Protein AF-A0A6F8ZH34-F1 (afdb_monomer_lite)

Secondary structure (DSSP, 8-state):
---S--TTT--S-EEE--SEEEEETTEEEEES-EEEETTT--EEE---HHHHHHHS-TT-----HHHHHHHHHHHHHHHHHTTS--

pLDDT: mean 80.5, std 12.07, range [45.53, 94.44]

Sequence (86 aa):
MWDGRCPVCGSGEVVDAGTLTVSGARMQVTVEHASLCTLCGHLELAIPQPALVRLYPPGVRYLTRALRDQLRQRRRLRRRYSGLAT

Organism: NCBI:txid2707344

Structure (mmCIF, N/CA/C/O backbone):
data_AF-A0A6F8ZH34-F1
#
_entry.id   AF-A0A6F8ZH34-F1
#
loop_
_atom_site.group_PDB
_atom_site.id
_atom_site.type_symbol
_atom_site.label_atom_id
_atom_site.label_alt_id
_atom_site.label_comp_id
_atom_site.label_asym_id
_atom_site.label_entity_id
_atom_site.label_seq_id
_atom_site.pdbx_PDB_ins_code
_atom_site.Cartn_x
_atom_site.Cartn_y
_atom_site.Cartn_z
_atom_site.occupancy
_atom_site.B_iso_or_equiv
_atom_site.auth_seq_id
_atom_site.auth_comp_id
_atom_site.auth_asym_id
_atom_site.auth_atom_id
_atom_site.pdbx_PDB_model_num
ATOM 1 N N . MET A 1 1 ? 17.367 -2.033 -0.961 1.00 45.53 1 MET A N 1
ATOM 2 C CA . MET A 1 1 ? 16.820 -2.342 -2.296 1.00 45.53 1 MET A CA 1
ATOM 3 C C . MET A 1 1 ? 16.373 -3.778 -2.243 1.00 45.53 1 MET A C 1
ATOM 5 O O . MET A 1 1 ? 17.189 -4.610 -1.885 1.00 45.53 1 MET A O 1
ATOM 9 N N . TRP A 1 2 ? 15.090 -4.049 -2.443 1.00 56.72 2 TRP A N 1
ATOM 10 C CA . TRP A 1 2 ? 14.619 -5.426 -2.545 1.00 56.72 2 TRP A CA 1
ATOM 11 C C . TRP A 1 2 ? 15.102 -6.005 -3.875 1.00 56.72 2 TRP A C 1
ATOM 13 O O . TRP A 1 2 ? 15.171 -5.265 -4.854 1.00 56.72 2 TRP A O 1
ATOM 23 N N . ASP A 1 3 ? 15.462 -7.286 -3.899 1.00 72.38 3 ASP A N 1
ATOM 24 C CA . ASP A 1 3 ? 16.185 -7.962 -4.992 1.00 72.38 3 ASP A CA 1
ATOM 25 C C . ASP A 1 3 ? 15.371 -8.139 -6.297 1.00 72.38 3 ASP A C 1
ATOM 27 O O . ASP A 1 3 ? 15.552 -9.112 -7.025 1.00 72.38 3 ASP A O 1
ATOM 31 N N . GLY A 1 4 ? 14.415 -7.248 -6.584 1.00 77.88 4 GLY A N 1
ATOM 32 C CA . GLY A 1 4 ? 13.515 -7.340 -7.737 1.00 77.88 4 GLY A CA 1
ATOM 33 C C . GLY A 1 4 ? 12.553 -8.530 -7.673 1.00 77.88 4 GLY A C 1
ATOM 34 O O . GLY A 1 4 ? 11.956 -8.892 -8.680 1.00 77.88 4 GLY A O 1
ATOM 35 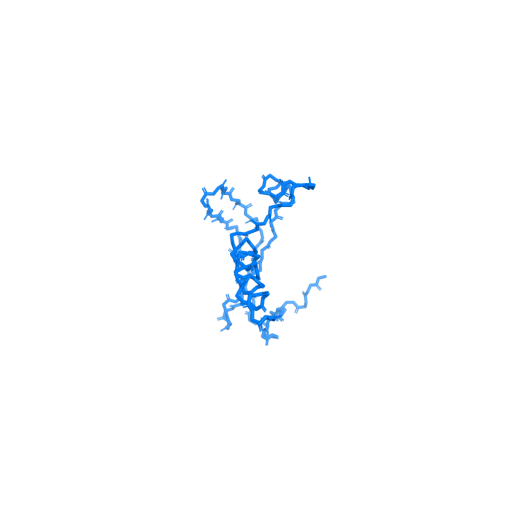N N . ARG A 1 5 ? 12.414 -9.164 -6.502 1.00 89.12 5 ARG A N 1
ATOM 36 C CA . ARG A 1 5 ? 11.562 -10.339 -6.293 1.00 89.12 5 ARG A CA 1
ATOM 37 C C . ARG A 1 5 ? 10.323 -9.997 -5.485 1.00 89.12 5 ARG A C 1
ATOM 39 O O . ARG A 1 5 ? 10.361 -9.169 -4.579 1.00 89.12 5 ARG A O 1
ATOM 46 N N . CYS A 1 6 ? 9.235 -10.697 -5.779 1.00 90.00 6 CYS A N 1
ATOM 47 C CA . CYS A 1 6 ? 7.984 -10.576 -5.052 1.00 90.00 6 CYS A CA 1
ATOM 48 C C . CYS A 1 6 ? 8.135 -11.101 -3.607 1.00 90.00 6 CYS A C 1
ATOM 50 O O . CYS A 1 6 ? 8.543 -12.254 -3.441 1.00 90.00 6 CYS A O 1
ATOM 52 N N . PRO A 1 7 ? 7.717 -10.350 -2.568 1.00 89.12 7 PRO A N 1
ATOM 53 C CA . PRO A 1 7 ? 7.757 -10.820 -1.173 1.00 89.12 7 PRO A CA 1
ATOM 54 C C . PRO A 1 7 ? 6.892 -12.042 -0.896 1.00 89.12 7 PRO A C 1
ATOM 56 O O . PRO A 1 7 ? 7.130 -12.764 0.067 1.00 89.12 7 PRO A O 1
ATOM 59 N N . VAL A 1 8 ? 5.825 -12.217 -1.678 1.00 92.06 8 VAL A N 1
ATOM 60 C CA . VAL A 1 8 ? 4.788 -13.209 -1.391 1.00 92.06 8 VAL A CA 1
ATOM 61 C C . VAL A 1 8 ? 5.125 -14.553 -2.019 1.00 92.06 8 VAL A C 1
ATOM 63 O O . VAL A 1 8 ? 5.021 -15.579 -1.357 1.00 92.06 8 VAL A O 1
ATOM 66 N N . CYS A 1 9 ? 5.515 -14.559 -3.296 1.00 92.44 9 CYS A N 1
ATOM 67 C CA . CYS A 1 9 ? 5.765 -15.795 -4.043 1.00 92.44 9 CYS A CA 1
ATOM 68 C C . CYS A 1 9 ? 7.240 -16.023 -4.407 1.00 92.44 9 CYS A C 1
ATOM 70 O O . CYS A 1 9 ? 7.572 -17.081 -4.929 1.00 92.44 9 CYS A O 1
ATOM 72 N N . GLY A 1 10 ? 8.126 -15.047 -4.177 1.00 91.50 10 GLY A N 1
ATOM 73 C CA . GLY A 1 10 ? 9.552 -15.140 -4.511 1.00 91.50 10 GLY A CA 1
ATOM 74 C C . GLY A 1 10 ? 9.888 -15.035 -6.004 1.00 91.50 10 GLY A C 1
ATOM 75 O O . GLY A 1 10 ? 11.066 -15.106 -6.359 1.00 91.50 10 GLY A O 1
ATOM 76 N N . SER A 1 11 ? 8.885 -14.858 -6.874 1.00 91.75 11 SER A N 1
ATOM 77 C CA . SER A 1 11 ? 9.079 -14.694 -8.320 1.00 91.75 11 SER A CA 1
ATOM 78 C C . SER A 1 11 ? 9.848 -13.414 -8.647 1.00 91.75 11 SER A C 1
ATOM 80 O O . SER A 1 11 ? 9.632 -12.386 -8.007 1.00 91.75 11 SER A O 1
ATOM 82 N N . GLY A 1 12 ? 10.714 -13.473 -9.662 1.00 91.44 12 GLY A N 1
ATOM 83 C CA . GLY A 1 12 ? 11.367 -12.299 -10.255 1.00 91.44 12 GLY A CA 1
ATOM 84 C C . GLY A 1 12 ? 10.500 -11.566 -11.283 1.00 91.44 12 GLY A C 1
ATOM 85 O O . GLY A 1 12 ? 10.922 -10.549 -11.820 1.00 91.44 12 GLY A O 1
ATOM 86 N N . GLU A 1 13 ? 9.296 -12.066 -11.572 1.00 91.81 13 GLU A N 1
ATOM 87 C CA . GLU A 1 13 ? 8.346 -11.416 -12.476 1.00 91.81 13 GLU A CA 1
ATOM 88 C C . GLU A 1 13 ? 7.612 -10.274 -11.759 1.00 91.81 13 GLU A C 1
ATOM 90 O O . GLU A 1 13 ? 6.431 -10.368 -11.403 1.00 91.81 13 GLU A O 1
ATOM 95 N N . VAL A 1 14 ? 8.356 -9.209 -11.478 1.00 92.94 14 VAL A N 1
ATOM 96 C CA . VAL A 1 14 ? 7.853 -7.974 -10.881 1.00 92.94 14 VAL A CA 1
ATOM 97 C C . VAL A 1 14 ? 8.063 -6.844 -11.876 1.00 92.94 14 VAL A C 1
ATOM 99 O O . VAL A 1 14 ? 9.179 -6.610 -12.335 1.00 92.94 14 VAL A O 1
ATOM 102 N N . VAL A 1 15 ? 6.983 -6.146 -12.211 1.00 92.94 15 VAL A N 1
ATOM 103 C CA . VAL A 1 15 ? 6.998 -4.999 -13.121 1.00 92.94 15 VAL A CA 1
ATOM 104 C C . VAL A 1 15 ? 6.724 -3.713 -12.355 1.00 92.94 15 VAL A C 1
ATOM 106 O O . VAL A 1 15 ? 5.969 -3.711 -11.380 1.00 92.94 15 VAL A O 1
ATOM 109 N N . ASP A 1 16 ? 7.332 -2.615 -12.801 1.00 91.44 16 ASP A N 1
ATOM 110 C CA . ASP A 1 16 ? 6.965 -1.279 -12.338 1.00 91.44 16 ASP A CA 1
ATOM 111 C C . ASP A 1 16 ? 5.591 -0.924 -12.919 1.00 91.44 16 ASP A C 1
ATOM 113 O O . ASP A 1 16 ? 5.386 -0.935 -14.135 1.00 91.44 16 ASP A O 1
ATOM 117 N N . ALA A 1 17 ? 4.631 -0.668 -12.037 1.00 87.69 17 ALA A N 1
ATOM 118 C CA . ALA A 1 17 ? 3.281 -0.255 -12.391 1.00 87.69 17 ALA A CA 1
ATOM 119 C C . ALA A 1 17 ? 3.186 1.265 -12.617 1.00 87.69 17 ALA A C 1
ATOM 121 O O . ALA A 1 17 ? 2.135 1.756 -13.034 1.00 87.69 17 ALA A O 1
ATOM 122 N N . GLY A 1 18 ? 4.267 2.008 -12.361 1.00 87.75 18 GLY A N 1
ATOM 123 C CA . GLY A 1 18 ? 4.331 3.453 -12.508 1.00 87.75 18 GLY A CA 1
ATOM 124 C C . GLY A 1 18 ? 3.443 4.181 -11.502 1.00 87.75 18 GLY A C 1
ATOM 125 O O . GLY A 1 18 ? 3.213 3.726 -10.378 1.00 87.75 18 GLY A O 1
ATOM 126 N N . THR A 1 19 ? 2.939 5.345 -11.912 1.00 89.94 19 THR A N 1
ATOM 127 C CA . THR A 1 19 ? 2.091 6.173 -11.056 1.00 89.94 19 THR A CA 1
ATOM 128 C C . THR A 1 19 ? 0.671 5.621 -10.990 1.00 89.94 19 THR A C 1
ATOM 130 O O . THR A 1 19 ? -0.022 5.526 -12.003 1.00 89.94 19 THR A O 1
ATOM 133 N N . LEU A 1 20 ? 0.206 5.320 -9.779 1.00 89.56 20 LEU A N 1
ATOM 134 C CA . LEU A 1 20 ? -1.138 4.813 -9.519 1.00 89.56 20 LEU A CA 1
ATOM 135 C C . LEU A 1 20 ? -1.937 5.789 -8.663 1.00 89.56 20 LEU A C 1
ATOM 137 O O . LEU A 1 20 ? -1.425 6.393 -7.722 1.00 89.56 20 LEU A O 1
ATOM 141 N N . THR A 1 21 ? -3.233 5.895 -8.938 1.00 89.12 21 THR A N 1
ATOM 142 C CA . THR A 1 21 ? -4.166 6.626 -8.079 1.00 89.12 21 THR A CA 1
ATOM 143 C C . THR A 1 21 ? -5.070 5.644 -7.346 1.00 89.12 21 THR A C 1
ATOM 145 O O . THR A 1 21 ? -5.936 5.006 -7.939 1.00 89.12 21 THR A O 1
ATOM 148 N N . VAL A 1 22 ? -4.875 5.527 -6.034 1.00 85.00 22 VAL A N 1
ATOM 149 C CA . VAL A 1 22 ? -5.674 4.674 -5.153 1.00 85.00 22 VAL A CA 1
ATOM 150 C C . VAL A 1 22 ? -6.826 5.495 -4.583 1.00 85.00 22 VAL A C 1
ATOM 152 O O . VAL A 1 22 ? -6.624 6.393 -3.764 1.00 85.00 22 VAL A O 1
ATOM 155 N N . SER A 1 23 ? -8.047 5.172 -5.003 1.00 87.19 23 SER A N 1
ATOM 156 C CA . SER A 1 23 ? -9.270 5.838 -4.549 1.00 87.19 23 SER A CA 1
ATOM 157 C C . SER A 1 23 ? -9.982 4.999 -3.490 1.00 87.19 23 SER A C 1
ATOM 159 O O . SER A 1 23 ? -10.470 3.906 -3.766 1.00 87.19 23 SER A O 1
ATOM 161 N N . GLY A 1 24 ? -10.065 5.518 -2.267 1.00 82.75 24 GLY A N 1
ATOM 162 C CA . GLY A 1 24 ? -10.858 4.952 -1.179 1.00 82.75 24 GLY A CA 1
ATOM 163 C C . GLY A 1 24 ? -12.022 5.862 -0.788 1.00 82.75 24 G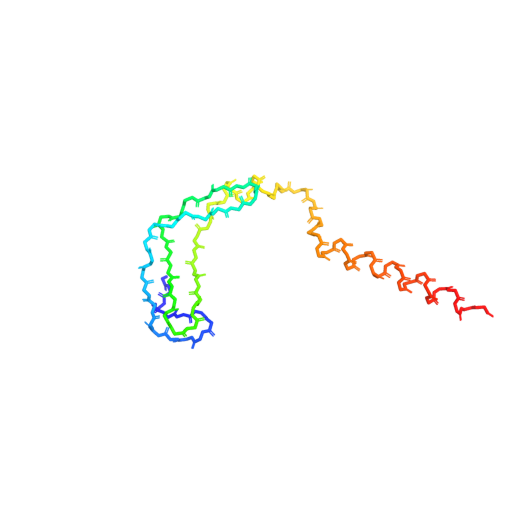LY A C 1
ATOM 164 O O . GLY A 1 24 ? -12.029 7.055 -1.071 1.00 82.75 24 GLY A O 1
ATOM 165 N N . ALA A 1 25 ? -12.988 5.324 -0.038 1.00 80.88 25 ALA A N 1
ATOM 166 C CA . ALA A 1 25 ? -14.189 6.060 0.385 1.00 80.88 25 ALA A CA 1
ATOM 167 C C . ALA A 1 25 ? -13.917 7.330 1.221 1.00 80.88 25 ALA A C 1
ATOM 169 O O . ALA A 1 25 ? -14.811 8.146 1.413 1.00 80.88 25 ALA A O 1
ATOM 170 N N . ARG A 1 26 ? -12.712 7.466 1.786 1.00 80.94 26 ARG A N 1
ATOM 171 C CA . ARG A 1 26 ? -12.327 8.580 2.669 1.00 80.94 26 ARG A CA 1
ATOM 172 C C . ARG A 1 26 ? -11.158 9.407 2.150 1.00 80.94 26 ARG A C 1
ATOM 174 O O . ARG A 1 26 ? -10.869 10.443 2.736 1.00 80.94 26 ARG A O 1
ATOM 181 N N . MET A 1 27 ? -10.449 8.928 1.131 1.00 83.25 27 MET A N 1
ATOM 182 C CA . MET A 1 27 ? -9.244 9.577 0.626 1.00 83.25 27 MET A CA 1
ATOM 183 C C . MET A 1 27 ? -8.859 8.999 -0.730 1.00 83.25 27 MET A C 1
ATOM 185 O O . MET A 1 27 ? -9.015 7.802 -0.965 1.00 83.25 27 MET A O 1
ATOM 189 N N . GLN A 1 28 ? -8.289 9.855 -1.568 1.00 88.69 28 GLN A N 1
ATOM 190 C CA . GLN A 1 28 ? -7.605 9.488 -2.797 1.00 88.69 28 GLN A CA 1
ATOM 191 C C . GLN A 1 28 ? -6.112 9.772 -2.620 1.00 88.69 28 GLN A C 1
ATOM 193 O O . GLN A 1 28 ? -5.744 10.824 -2.093 1.00 88.69 28 GLN A O 1
ATOM 198 N N . VAL A 1 29 ? -5.264 8.824 -3.009 1.00 88.12 29 VAL A N 1
ATOM 199 C CA . VAL A 1 29 ? -3.806 8.935 -2.902 1.00 88.12 29 VAL A CA 1
ATOM 200 C C . VAL A 1 29 ? -3.187 8.634 -4.247 1.00 88.12 29 VAL A C 1
ATOM 202 O O . VAL A 1 29 ? -3.435 7.574 -4.815 1.00 88.12 29 VAL A O 1
ATOM 205 N N . THR A 1 30 ? -2.350 9.545 -4.723 1.00 89.50 30 THR A N 1
ATOM 206 C CA . THR A 1 30 ? -1.469 9.284 -5.858 1.00 89.50 30 THR A CA 1
ATOM 207 C C . THR A 1 30 ? -0.151 8.744 -5.327 1.00 89.50 30 THR A C 1
ATOM 209 O O . THR A 1 30 ? 0.448 9.338 -4.430 1.00 89.50 30 THR A O 1
ATOM 212 N N . VAL A 1 31 ? 0.265 7.597 -5.848 1.00 88.94 31 VAL A N 1
ATOM 213 C CA . VAL A 1 31 ? 1.520 6.932 -5.515 1.00 88.94 31 VAL A CA 1
ATOM 214 C C . VAL A 1 31 ? 2.388 6.950 -6.760 1.00 88.94 31 VAL A C 1
ATOM 216 O O . VAL A 1 31 ? 1.961 6.466 -7.802 1.00 88.94 31 VAL A O 1
ATOM 219 N N . GLU A 1 32 ? 3.581 7.531 -6.660 1.00 85.81 32 GLU A N 1
ATOM 220 C CA . GLU A 1 32 ? 4.481 7.727 -7.806 1.00 85.81 32 GLU A CA 1
ATOM 221 C C . GLU A 1 32 ? 5.180 6.435 -8.238 1.00 85.81 32 GLU A C 1
ATOM 223 O O . GLU A 1 32 ? 5.442 6.257 -9.426 1.00 85.81 32 GLU A O 1
ATOM 228 N N . HIS A 1 33 ? 5.416 5.525 -7.287 1.00 85.94 33 HIS A N 1
ATOM 229 C CA . HIS A 1 33 ? 6.087 4.248 -7.511 1.00 85.94 33 HIS A CA 1
ATOM 230 C C . HIS A 1 33 ? 5.285 3.091 -6.915 1.00 85.94 33 HIS A C 1
ATOM 232 O O . HIS A 1 33 ? 5.028 3.050 -5.706 1.00 85.94 33 HIS A O 1
ATOM 238 N N . ALA A 1 34 ? 4.923 2.135 -7.763 1.00 90.12 34 ALA A N 1
ATOM 239 C CA . ALA A 1 34 ? 4.263 0.900 -7.371 1.00 90.12 34 ALA A CA 1
ATOM 240 C C . ALA A 1 34 ? 4.833 -0.266 -8.178 1.00 90.12 34 ALA A C 1
ATOM 242 O O . ALA A 1 34 ? 5.159 -0.110 -9.348 1.00 90.12 34 ALA A O 1
ATOM 243 N N . SER A 1 35 ? 4.927 -1.443 -7.574 1.00 91.50 35 SER A N 1
ATOM 244 C CA . SER A 1 35 ? 5.394 -2.655 -8.239 1.00 91.50 35 SER A CA 1
ATOM 245 C C . SER A 1 35 ? 4.324 -3.738 -8.182 1.00 91.50 35 SER A C 1
ATOM 247 O O . SER A 1 35 ? 3.651 -3.931 -7.168 1.00 91.50 35 SER A O 1
ATOM 249 N N . LEU A 1 36 ? 4.137 -4.445 -9.293 1.00 93.00 36 LEU A N 1
ATOM 250 C CA . LEU A 1 36 ? 3.152 -5.512 -9.429 1.00 93.00 36 LEU A CA 1
ATOM 251 C C . LEU A 1 36 ? 3.859 -6.811 -9.802 1.00 93.00 36 LEU A C 1
ATOM 253 O O . LEU A 1 36 ? 4.575 -6.878 -10.798 1.00 93.00 36 LEU A O 1
ATOM 257 N N . CYS A 1 37 ? 3.616 -7.870 -9.040 1.00 94.44 37 CYS A N 1
ATOM 258 C CA . CYS A 1 37 ? 4.001 -9.210 -9.454 1.00 94.44 37 CYS A CA 1
ATOM 259 C C . CYS A 1 37 ? 2.985 -9.758 -10.460 1.00 94.44 37 CYS A C 1
ATOM 261 O O . CYS A 1 37 ? 1.814 -9.934 -10.118 1.00 94.44 37 CYS A O 1
ATOM 263 N N . THR A 1 38 ? 3.427 -10.078 -11.674 1.00 93.75 38 THR A N 1
ATOM 264 C CA . THR A 1 38 ? 2.551 -10.607 -12.735 1.00 93.75 38 THR A CA 1
ATOM 265 C C . THR A 1 38 ? 2.128 -12.053 -12.487 1.00 93.75 38 THR A C 1
ATOM 267 O O . THR A 1 38 ? 1.101 -12.477 -13.008 1.00 93.75 38 THR A O 1
ATOM 270 N N . LEU A 1 39 ? 2.871 -12.792 -11.655 1.00 93.75 39 LEU A N 1
ATOM 271 C CA . LEU A 1 39 ? 2.579 -14.190 -11.335 1.00 93.75 39 LEU A CA 1
ATOM 272 C C . LEU A 1 39 ? 1.437 -14.334 -10.314 1.00 93.75 39 LEU A C 1
ATOM 274 O O . LEU A 1 39 ? 0.472 -15.053 -10.550 1.00 93.75 39 LEU A O 1
ATOM 278 N N . CYS A 1 40 ? 1.555 -13.680 -9.152 1.00 93.81 40 CYS A N 1
ATOM 279 C CA . CYS A 1 40 ? 0.592 -13.827 -8.052 1.00 93.81 40 CYS A CA 1
ATOM 280 C C . CYS A 1 40 ? -0.329 -12.615 -7.857 1.00 93.81 40 CYS A C 1
ATOM 282 O O . CYS A 1 40 ? -1.190 -12.642 -6.978 1.00 93.81 40 CYS A O 1
ATOM 284 N N . GLY A 1 41 ? -0.138 -11.543 -8.631 1.00 92.06 41 GLY A N 1
ATOM 285 C CA . GLY A 1 41 ? -0.932 -10.317 -8.532 1.00 92.06 41 GLY A CA 1
ATOM 286 C C . GLY A 1 41 ? -0.637 -9.473 -7.291 1.00 92.06 41 GLY A C 1
ATOM 287 O O . GLY A 1 41 ? -1.431 -8.600 -6.944 1.00 92.06 41 GLY A O 1
ATOM 288 N N . HIS A 1 42 ? 0.471 -9.724 -6.588 1.00 93.81 42 HIS A N 1
ATOM 289 C CA . HIS A 1 42 ? 0.845 -8.909 -5.437 1.00 93.81 42 HIS A CA 1
ATOM 290 C C . HIS A 1 42 ? 1.236 -7.498 -5.882 1.00 93.81 42 HIS A C 1
ATOM 292 O O . HIS A 1 42 ? 2.182 -7.342 -6.651 1.00 93.81 42 HIS A O 1
ATOM 298 N N . LEU A 1 43 ? 0.522 -6.496 -5.369 1.00 91.44 43 LEU A N 1
ATOM 299 C CA . LEU A 1 43 ? 0.799 -5.082 -5.590 1.00 91.44 43 LEU A CA 1
ATOM 300 C C . LEU A 1 43 ? 1.453 -4.489 -4.341 1.00 91.44 43 LEU A C 1
ATOM 302 O O . LEU A 1 43 ? 0.850 -4.473 -3.265 1.00 91.44 43 LEU A O 1
ATOM 306 N N . GLU A 1 44 ? 2.657 -3.967 -4.508 1.00 89.75 44 GLU A N 1
ATOM 307 C CA . GLU A 1 44 ? 3.397 -3.242 -3.487 1.00 89.75 44 GLU A CA 1
ATOM 308 C C . GLU A 1 44 ? 3.444 -1.756 -3.861 1.00 89.75 44 GLU A C 1
ATOM 310 O O . GLU A 1 44 ? 3.705 -1.378 -5.002 1.00 89.75 44 GLU A O 1
ATOM 315 N N . LEU A 1 45 ? 3.118 -0.892 -2.903 1.00 89.75 45 LEU A N 1
ATOM 316 C CA . LEU A 1 45 ? 3.039 0.552 -3.107 1.00 89.75 45 LEU A CA 1
ATOM 317 C C . LEU A 1 45 ? 3.377 1.284 -1.809 1.00 89.75 45 LEU A C 1
ATOM 319 O O . LEU A 1 45 ? 3.046 0.820 -0.714 1.00 89.75 45 LEU A O 1
ATOM 323 N N . ALA A 1 46 ? 4.012 2.448 -1.924 1.00 85.50 46 ALA A N 1
ATOM 324 C CA . ALA A 1 46 ? 4.368 3.279 -0.780 1.00 85.50 46 ALA A CA 1
ATOM 325 C C . ALA A 1 46 ? 3.299 4.355 -0.542 1.00 85.50 46 ALA A C 1
ATOM 327 O O . ALA A 1 46 ? 3.162 5.303 -1.311 1.00 85.50 46 ALA A O 1
ATOM 328 N N . ILE A 1 47 ? 2.535 4.239 0.547 1.00 83.56 47 ILE A N 1
ATOM 329 C CA . ILE A 1 47 ? 1.564 5.277 0.919 1.00 83.56 47 ILE A CA 1
ATOM 330 C C . ILE A 1 47 ? 2.290 6.393 1.688 1.00 83.56 47 ILE A C 1
ATOM 332 O O . ILE A 1 47 ? 2.948 6.093 2.689 1.00 83.56 47 ILE A O 1
ATOM 336 N N . PRO A 1 48 ? 2.130 7.679 1.314 1.00 82.88 48 PRO A N 1
ATOM 337 C CA . PRO A 1 48 ? 2.726 8.782 2.055 1.00 82.88 48 PRO A CA 1
ATOM 338 C C . PRO A 1 48 ? 2.259 8.786 3.514 1.00 82.88 48 PRO A C 1
ATOM 340 O O . PRO A 1 48 ? 1.057 8.802 3.804 1.00 82.88 48 PRO A O 1
ATOM 343 N N . GLN A 1 49 ? 3.209 8.835 4.449 1.00 81.88 49 GLN A N 1
ATOM 344 C CA . GLN A 1 49 ? 2.921 8.847 5.886 1.00 81.88 49 GLN A CA 1
ATOM 345 C C . GLN A 1 49 ? 1.924 9.946 6.317 1.00 81.88 49 GLN A C 1
ATOM 347 O O . GLN A 1 49 ? 1.036 9.639 7.117 1.00 81.88 49 GLN A O 1
ATOM 352 N N . PRO A 1 50 ? 1.959 11.187 5.780 1.00 82.62 50 PRO A N 1
ATOM 353 C CA . PRO A 1 50 ? 0.958 12.206 6.113 1.00 82.62 50 PRO A CA 1
ATOM 354 C C . PRO A 1 50 ? -0.473 11.785 5.759 1.00 82.62 50 PRO A C 1
ATOM 356 O O . PRO A 1 50 ? -1.422 12.122 6.466 1.00 82.62 50 PRO A O 1
ATOM 359 N N . ALA A 1 51 ? -0.631 11.018 4.680 1.00 81.62 51 ALA A N 1
ATOM 360 C CA . ALA A 1 51 ? -1.917 10.507 4.234 1.00 81.62 51 ALA A CA 1
ATOM 361 C C . ALA A 1 51 ? -2.445 9.438 5.211 1.00 81.62 51 ALA A C 1
ATOM 363 O O . ALA A 1 51 ? -3.611 9.473 5.610 1.00 81.62 51 ALA A O 1
ATOM 364 N N . LEU A 1 52 ? -1.566 8.548 5.691 1.00 78.12 52 LEU A N 1
ATOM 365 C CA . LEU A 1 52 ? -1.901 7.572 6.734 1.00 78.12 52 LEU A CA 1
ATOM 366 C C . LEU A 1 52 ? -2.282 8.241 8.055 1.00 78.12 52 LEU A C 1
ATOM 368 O O . LEU A 1 52 ? -3.280 7.854 8.653 1.00 78.12 52 LEU A O 1
ATOM 372 N N . VAL A 1 53 ? -1.543 9.266 8.488 1.00 81.38 53 VAL A N 1
ATOM 373 C CA . VAL A 1 53 ? -1.841 10.013 9.723 1.00 81.38 53 VAL A CA 1
ATOM 374 C C . VAL A 1 53 ? -3.192 10.722 9.639 1.00 81.38 53 VAL A C 1
ATOM 376 O O . VAL A 1 53 ? -3.917 10.764 10.625 1.00 81.38 53 VAL A O 1
ATOM 379 N N . ARG A 1 54 ? -3.582 11.243 8.471 1.00 79.25 54 ARG A N 1
ATOM 380 C CA . ARG A 1 54 ? -4.923 11.826 8.282 1.00 79.25 54 ARG A CA 1
ATOM 381 C C . ARG A 1 54 ? -6.036 10.785 8.404 1.00 79.25 54 ARG A C 1
ATOM 383 O O . ARG A 1 54 ? -7.080 11.079 8.978 1.00 79.25 54 ARG A O 1
ATOM 390 N N . LEU A 1 55 ? -5.823 9.574 7.886 1.00 76.56 55 LEU A N 1
ATOM 391 C CA . LEU A 1 55 ? -6.792 8.477 8.000 1.00 76.56 55 LEU A CA 1
ATOM 392 C C . LEU A 1 55 ? -6.824 7.849 9.401 1.00 76.56 55 LEU A C 1
ATOM 394 O O . LEU A 1 55 ? -7.885 7.411 9.855 1.00 76.56 55 LEU A O 1
ATOM 398 N N . TYR A 1 56 ? -5.671 7.798 10.064 1.00 74.62 56 TYR A N 1
ATOM 399 C CA . TYR A 1 56 ? -5.442 7.126 11.338 1.00 74.62 56 TYR A CA 1
ATOM 400 C C . TYR A 1 56 ? -4.553 7.988 12.246 1.00 74.62 56 TYR A C 1
ATOM 402 O O . TYR A 1 56 ? -3.382 7.657 12.455 1.00 74.62 56 TYR A O 1
ATOM 410 N N . PRO A 1 57 ? -5.075 9.103 12.790 1.00 72.88 57 PRO A N 1
ATOM 411 C CA . PRO A 1 57 ? -4.282 9.971 13.643 1.00 72.88 57 PRO A CA 1
ATOM 412 C C . PRO A 1 57 ? -3.726 9.213 14.859 1.00 72.88 57 PRO A C 1
ATOM 414 O O . PRO A 1 57 ? -4.455 8.445 15.503 1.00 72.88 57 PRO A O 1
ATOM 417 N N . PRO A 1 58 ? -2.437 9.415 15.188 1.00 65.12 58 PRO A N 1
ATOM 418 C CA . PRO A 1 58 ? -1.810 8.783 16.338 1.00 65.12 58 PRO A CA 1
ATOM 419 C C . PRO A 1 58 ? -2.537 9.192 17.624 1.00 65.12 58 PRO A C 1
ATOM 421 O O . PRO A 1 58 ? -3.011 10.316 17.764 1.00 65.12 58 PRO A O 1
ATOM 424 N N . GLY A 1 59 ? -2.665 8.257 18.564 1.00 63.06 59 GLY A N 1
ATOM 425 C CA . GLY A 1 59 ? -3.399 8.471 19.818 1.00 63.06 59 GLY A CA 1
ATOM 426 C C . GLY A 1 59 ? -4.904 8.205 19.729 1.00 63.06 59 GLY A C 1
ATOM 427 O O . GLY A 1 59 ? -5.534 7.948 20.756 1.00 63.06 59 GLY A O 1
ATOM 428 N N . VAL A 1 60 ? -5.486 8.132 18.527 1.00 58.78 60 VAL A N 1
ATOM 429 C CA . VAL A 1 60 ? -6.862 7.662 18.361 1.00 58.78 60 VAL A CA 1
ATOM 430 C C . VAL A 1 60 ? -6.839 6.159 18.109 1.00 58.78 60 VAL A C 1
ATOM 432 O O . VAL A 1 60 ? -6.510 5.687 17.022 1.00 58.78 60 VAL A O 1
ATOM 435 N N . ARG A 1 61 ? -7.215 5.370 19.124 1.00 60.59 61 ARG A N 1
ATOM 436 C CA . ARG A 1 61 ? -7.483 3.932 18.956 1.00 60.59 61 ARG A CA 1
ATOM 437 C C . ARG A 1 61 ? -8.744 3.759 18.110 1.00 60.59 61 ARG A C 1
ATOM 439 O O . ARG A 1 61 ? -9.820 3.468 18.633 1.00 60.59 61 ARG A O 1
ATOM 446 N N . TYR A 1 62 ? -8.631 3.925 16.794 1.00 58.66 62 TYR A N 1
ATOM 447 C CA . TYR A 1 62 ? -9.676 3.484 15.887 1.00 58.66 62 TYR A CA 1
ATOM 448 C C . TYR A 1 62 ? -9.727 1.968 15.968 1.00 58.66 62 TYR A C 1
ATOM 450 O O . TYR A 1 62 ? -8.951 1.255 15.338 1.00 58.66 62 TYR A O 1
ATOM 458 N N . LEU A 1 63 ? -10.677 1.461 16.750 1.00 60.28 63 LEU A N 1
ATOM 459 C CA . LEU A 1 63 ? -11.138 0.103 16.553 1.00 60.28 63 LEU A CA 1
ATOM 460 C C . LEU A 1 63 ? -11.657 0.053 15.116 1.00 60.28 63 LEU A C 1
ATOM 462 O O . LEU A 1 63 ? -12.732 0.604 14.812 1.00 60.28 63 LEU A O 1
ATOM 466 N N . THR A 1 64 ? -10.878 -0.577 14.233 1.00 68.44 64 THR A N 1
ATOM 467 C CA . THR A 1 64 ? -11.347 -0.964 12.903 1.00 68.44 64 THR A CA 1
ATOM 468 C C . THR A 1 64 ? -12.689 -1.666 13.075 1.00 68.44 64 THR A C 1
ATOM 470 O O . THR A 1 64 ? -12.970 -2.241 14.131 1.00 68.44 64 THR A O 1
ATOM 473 N N . ARG A 1 65 ? -13.571 -1.580 12.077 1.00 70.25 65 ARG A N 1
ATOM 474 C CA . ARG A 1 65 ? -14.912 -2.176 12.186 1.00 70.25 65 ARG A CA 1
ATOM 475 C C . ARG A 1 65 ? -14.817 -3.656 12.597 1.00 70.25 65 ARG A C 1
ATOM 477 O O . ARG A 1 65 ? -15.452 -4.047 13.568 1.00 70.25 65 ARG A O 1
ATOM 484 N N . ALA A 1 66 ? -13.868 -4.379 11.996 1.00 71.75 66 ALA A N 1
ATOM 485 C CA . ALA A 1 66 ? -13.501 -5.749 12.348 1.00 71.75 66 ALA A CA 1
ATOM 486 C C . ALA A 1 66 ? -13.107 -5.929 13.828 1.00 71.75 66 ALA A C 1
ATOM 488 O O . ALA A 1 66 ? -13.653 -6.794 14.512 1.00 71.75 66 ALA A O 1
ATOM 489 N N . LEU A 1 67 ? -12.212 -5.090 14.363 1.00 69.12 67 LEU A N 1
ATOM 490 C CA . LEU A 1 67 ? -11.789 -5.176 15.765 1.00 69.12 67 LEU A CA 1
ATOM 491 C C . LEU A 1 67 ? -12.940 -4.824 16.728 1.00 69.12 67 LEU A C 1
ATOM 493 O O . LEU A 1 67 ? -13.092 -5.429 17.791 1.00 69.12 67 LEU A O 1
ATOM 497 N N . ARG A 1 68 ? -13.800 -3.873 16.340 1.00 79.69 68 ARG A N 1
ATOM 498 C CA . ARG A 1 68 ? -15.032 -3.513 17.061 1.00 79.69 68 ARG A CA 1
ATOM 499 C C . ARG A 1 68 ? -15.993 -4.699 17.142 1.00 79.69 68 ARG A C 1
ATOM 501 O O . ARG A 1 68 ? -16.546 -4.962 18.211 1.00 79.69 68 ARG A O 1
ATOM 508 N N . ASP A 1 69 ? -16.163 -5.416 16.040 1.00 81.25 69 ASP A N 1
ATOM 509 C CA . ASP A 1 69 ? -17.058 -6.566 15.946 1.00 81.25 69 ASP A CA 1
ATOM 510 C C . ASP A 1 69 ? -16.515 -7.773 16.719 1.00 81.25 69 ASP A C 1
ATOM 512 O O . ASP A 1 69 ? -17.262 -8.381 17.489 1.00 81.25 69 ASP A O 1
ATOM 516 N N . GLN A 1 70 ? -15.205 -8.033 16.661 1.00 77.88 70 GLN A N 1
ATOM 517 C CA . GLN A 1 70 ? -14.550 -9.037 17.508 1.00 77.88 70 GLN A CA 1
ATOM 518 C C . GLN A 1 70 ? -14.720 -8.733 19.002 1.00 77.88 70 GLN A C 1
ATOM 520 O O . GLN A 1 70 ? -15.065 -9.618 19.789 1.00 77.88 70 GLN A O 1
ATOM 525 N N . LEU A 1 71 ? -14.529 -7.477 19.423 1.00 82.56 71 LEU A N 1
ATOM 526 C CA . LEU A 1 71 ? -14.732 -7.082 20.821 1.00 82.56 71 LEU A CA 1
ATOM 527 C C . LEU A 1 71 ? -16.198 -7.231 21.250 1.00 82.56 71 LEU A C 1
ATOM 529 O O . LEU A 1 71 ? -16.467 -7.677 22.369 1.00 82.56 71 LEU A O 1
ATOM 533 N N . ARG A 1 72 ? -17.155 -6.911 20.370 1.00 84.75 72 ARG A N 1
ATOM 534 C CA . ARG A 1 72 ? -18.590 -7.138 20.611 1.00 84.75 72 ARG A CA 1
ATOM 535 C C . ARG A 1 72 ? -18.910 -8.627 20.738 1.00 84.75 72 ARG A C 1
ATOM 537 O O . ARG A 1 72 ? -19.605 -9.001 21.681 1.00 84.75 72 ARG A O 1
ATOM 544 N N . GLN A 1 73 ? -18.381 -9.476 19.857 1.00 85.62 73 GLN A N 1
ATOM 545 C CA . GLN A 1 73 ? -18.534 -10.932 19.938 1.00 85.62 73 GLN A CA 1
ATOM 546 C C . GLN A 1 73 ? -17.943 -11.491 21.233 1.00 85.62 73 GLN A C 1
ATOM 548 O O . GLN A 1 73 ? -18.638 -12.211 21.946 1.00 85.62 73 GLN A O 1
ATOM 553 N N . ARG A 1 74 ? -16.721 -11.098 21.613 1.00 83.12 74 ARG A N 1
ATOM 554 C CA . ARG A 1 74 ? -16.104 -11.529 22.882 1.00 83.12 74 ARG A CA 1
ATOM 555 C C . ARG A 1 74 ? -16.936 -11.120 24.096 1.00 83.12 74 ARG A C 1
ATOM 557 O O . ARG A 1 74 ? -17.113 -11.925 25.004 1.00 83.12 74 ARG A O 1
ATOM 564 N N . ARG A 1 75 ? -17.496 -9.903 24.110 1.00 83.56 75 ARG A N 1
ATOM 565 C CA . ARG A 1 75 ? -18.414 -9.458 25.178 1.00 83.56 75 ARG A CA 1
ATOM 566 C C . ARG A 1 75 ? -19.700 -10.289 25.218 1.00 83.56 75 ARG A C 1
ATOM 568 O O . ARG A 1 75 ? -20.143 -10.639 26.307 1.00 83.56 75 ARG A O 1
ATOM 575 N N . ARG A 1 76 ? -20.283 -10.629 24.061 1.00 83.00 76 ARG A N 1
ATOM 576 C CA . ARG A 1 76 ? -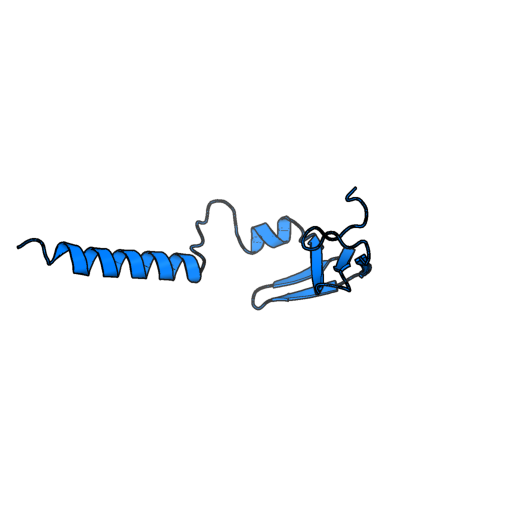21.473 -11.499 23.969 1.00 83.00 76 ARG A CA 1
ATOM 577 C C . ARG A 1 76 ? -21.189 -12.913 24.477 1.00 83.00 76 ARG A C 1
ATOM 579 O O . ARG A 1 76 ? -21.981 -13.437 25.250 1.00 83.00 76 ARG A O 1
ATOM 586 N N . LEU A 1 77 ? -20.056 -13.496 24.086 1.00 82.06 77 LEU A N 1
ATOM 587 C CA . LEU A 1 77 ? -19.634 -14.820 24.545 1.00 82.06 77 LEU A CA 1
ATOM 588 C C . LEU A 1 77 ? -19.396 -14.830 26.055 1.00 82.06 77 LEU A C 1
ATOM 590 O O .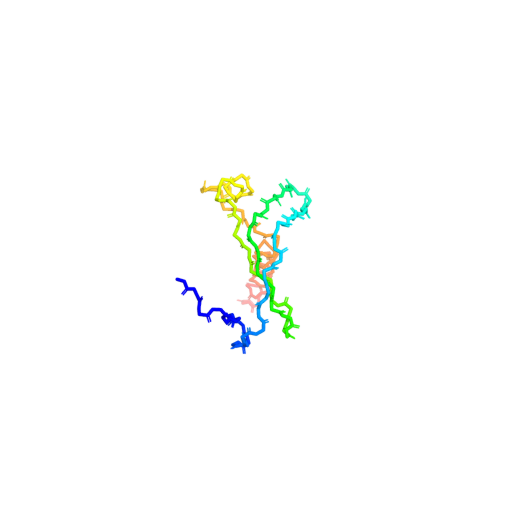 LEU A 1 77 ? -19.948 -15.682 26.739 1.00 82.06 77 LEU A O 1
ATOM 594 N N . ARG A 1 78 ? -18.675 -13.839 26.599 1.00 78.88 78 ARG A N 1
ATOM 595 C CA . ARG A 1 78 ? -18.479 -13.720 28.053 1.00 78.88 78 ARG A CA 1
ATOM 596 C C . ARG A 1 78 ? -19.800 -13.665 28.811 1.00 78.88 78 ARG A C 1
ATOM 598 O O . ARG A 1 78 ? -19.935 -14.397 29.774 1.00 78.88 78 ARG A O 1
A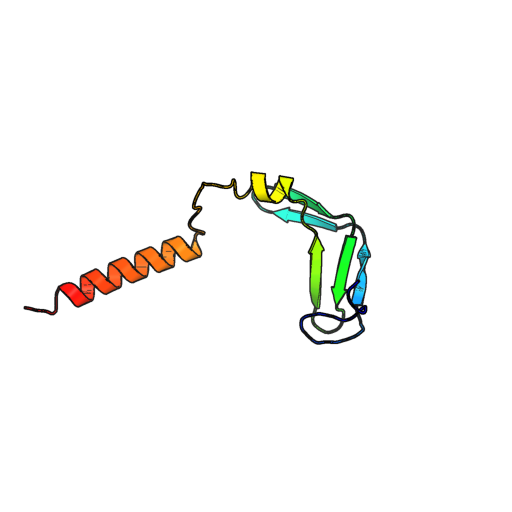TOM 605 N N . ARG A 1 79 ? -20.776 -12.876 28.343 1.00 76.56 79 ARG A N 1
ATOM 606 C CA . ARG A 1 79 ? -22.113 -12.809 28.962 1.00 76.56 79 ARG A CA 1
ATOM 607 C C . ARG A 1 79 ? -22.867 -14.140 28.921 1.00 76.56 79 ARG A C 1
ATOM 609 O O . ARG A 1 79 ? -23.581 -14.443 29.866 1.00 76.56 79 ARG A O 1
ATOM 616 N N . ARG A 1 80 ? -22.720 -14.923 27.846 1.00 72.38 80 ARG A N 1
ATOM 617 C CA . ARG A 1 80 ? -23.331 -16.260 27.748 1.00 72.38 80 ARG A CA 1
ATOM 618 C C . ARG A 1 80 ? -22.694 -17.255 28.715 1.00 72.38 80 ARG A C 1
ATOM 620 O O . ARG A 1 80 ? -23.418 -17.988 29.369 1.00 72.38 80 ARG A O 1
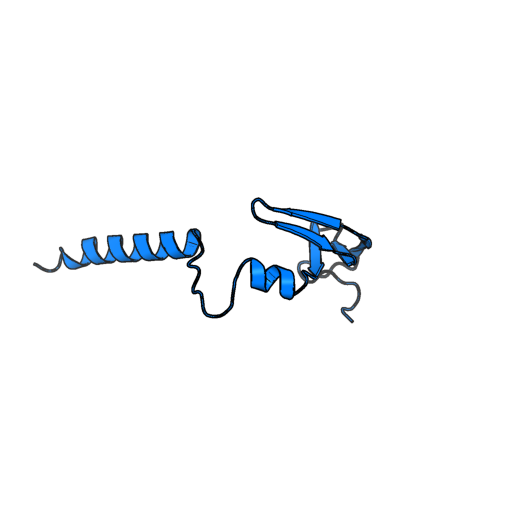ATOM 627 N N . TYR A 1 81 ? -21.369 -17.254 28.832 1.00 63.69 81 TYR A N 1
ATOM 628 C CA . TYR A 1 81 ? -20.659 -18.198 29.699 1.00 63.69 81 TYR A CA 1
ATOM 629 C C . TYR A 1 81 ? -20.625 -17.780 31.176 1.00 63.69 81 TYR A C 1
ATOM 631 O O . TYR A 1 81 ? -20.479 -18.637 32.036 1.00 63.69 81 TYR A O 1
ATOM 639 N N . SER A 1 82 ? -20.812 -16.497 31.500 1.00 60.41 82 SER A N 1
ATOM 640 C CA . SER A 1 82 ? -20.937 -16.032 32.889 1.00 60.41 82 SER A CA 1
ATOM 641 C C . SER A 1 82 ? -22.316 -16.293 33.509 1.00 60.41 82 SER A C 1
ATOM 643 O O . SER A 1 82 ? -22.462 -16.130 34.711 1.00 60.41 82 SER A O 1
ATOM 645 N N . GLY A 1 83 ? -23.324 -16.659 32.707 1.00 57.50 83 GLY A N 1
ATOM 646 C CA . GLY A 1 83 ? -24.661 -17.051 33.177 1.00 57.50 83 GLY A CA 1
ATOM 647 C C . GLY A 1 83 ? -24.861 -18.564 33.324 1.00 57.50 83 GLY A C 1
ATOM 648 O O . GLY A 1 83 ? -25.977 -18.995 33.564 1.00 57.50 83 GLY A O 1
ATOM 649 N N . LEU A 1 84 ? -23.804 -19.362 33.137 1.00 55.22 84 LEU A N 1
ATOM 650 C CA . LEU A 1 84 ? -23.806 -20.831 33.233 1.00 55.22 84 LEU A CA 1
ATOM 651 C C . LEU A 1 84 ? -23.113 -21.340 34.516 1.00 55.22 84 LEU A C 1
ATOM 653 O O . LEU A 1 84 ? -22.818 -22.524 34.622 1.00 55.22 84 LEU A O 1
ATOM 657 N N . ALA A 1 85 ? -22.815 -20.442 35.464 1.00 52.78 85 ALA A N 1
ATOM 658 C CA . ALA A 1 85 ? -22.104 -20.732 36.716 1.00 52.78 85 ALA A CA 1
ATOM 659 C C . ALA A 1 85 ? -23.009 -20.675 37.969 1.00 52.78 85 ALA A C 1
ATOM 661 O O . ALA A 1 85 ? -22.516 -20.444 39.071 1.00 52.78 85 ALA A O 1
ATOM 662 N N . THR A 1 86 ? -24.315 -20.874 37.799 1.00 47.84 86 THR A N 1
ATOM 663 C CA . THR A 1 86 ? -25.310 -21.086 38.869 1.00 47.84 86 THR A CA 1
ATOM 664 C C . THR A 1 86 ? -26.146 -22.292 38.511 1.00 47.84 86 THR A C 1
ATOM 666 O O . THR A 1 86 ? -26.387 -23.119 39.411 1.00 47.84 86 THR A O 1
#

Radius of gyration: 20.25 Å; chains: 1; bounding box: 42×33×52 Å

Foldseek 3Di:
DPPCADPPPRDNQKDWPAWDWDDDPVDIFIFGTWIARPPPGDIDTDGPPVVVCVVPPPPDPPCDPVNVVVVVVVVVVCVVVVVVPD